Protein AF-A0A2T5ADJ6-F1 (afdb_monomer)

Secondary structure (DSSP, 8-state):
-------TTSTTT----S---GGGIIIIIHHHHHHHHHTT---S-HHHHHHHHHHHHT-SS--S----SHHHHHHHHHHHHHHHHHHHHHHHHHHHT----

Sequence (101 aa):
MRCAVPDLLDSSSLRTTPHRIPDYAVTAGASRERARAANHAQTGDPAKAAAAIVDLSAHSNPPLRLQLGADCVQRVQDKLRTVRAELDTWRHVAEATAYTR

Structure (mmCIF, N/CA/C/O backbone):
data_AF-A0A2T5ADJ6-F1
#
_entry.id   AF-A0A2T5ADJ6-F1
#
loop_
_atom_site.group_PDB
_atom_site.id
_atom_site.type_symbol
_atom_site.label_atom_id
_atom_site.label_alt_id
_atom_site.label_comp_id
_atom_site.label_asym_id
_atom_site.label_entity_id
_atom_site.label_seq_id
_atom_site.pdbx_PDB_ins_code
_atom_site.Cartn_x
_atom_site.Cartn_y
_atom_site.Cartn_z
_atom_site.occupancy
_atom_site.B_iso_or_equiv
_atom_site.auth_seq_id
_atom_site.auth_comp_id
_atom_site.auth_asym_id
_atom_site.auth_atom_id
_atom_site.pdbx_PDB_model_num
ATOM 1 N N . MET A 1 1 ? 10.441 -14.886 -26.149 1.00 36.78 1 MET A N 1
ATOM 2 C CA . MET A 1 1 ? 9.543 -14.136 -25.248 1.00 36.78 1 MET A CA 1
ATOM 3 C C . MET A 1 1 ? 10.374 -13.723 -24.037 1.00 36.78 1 MET A C 1
ATOM 5 O O . MET A 1 1 ? 10.691 -14.572 -23.218 1.00 36.78 1 MET A O 1
ATOM 9 N N . ARG A 1 2 ? 10.916 -12.496 -24.022 1.00 39.31 2 ARG A N 1
ATOM 10 C CA . ARG A 1 2 ? 11.837 -12.044 -22.963 1.00 39.31 2 ARG A CA 1
ATOM 11 C C . ARG A 1 2 ? 11.008 -11.507 -21.798 1.00 39.31 2 ARG A C 1
ATOM 13 O O . ARG A 1 2 ? 10.586 -10.363 -21.829 1.00 39.31 2 ARG A O 1
ATOM 20 N N . CYS A 1 3 ? 10.775 -12.340 -20.791 1.00 45.12 3 CYS A N 1
ATOM 21 C CA . CYS A 1 3 ? 10.378 -11.876 -19.465 1.00 45.12 3 CYS A CA 1
ATOM 22 C C . CYS A 1 3 ? 11.634 -11.336 -18.772 1.00 45.12 3 CYS A C 1
ATOM 24 O O . CYS A 1 3 ? 12.273 -12.059 -18.016 1.00 45.12 3 CYS A O 1
ATOM 26 N N . ALA A 1 4 ? 12.081 -10.130 -19.112 1.00 51.69 4 ALA A N 1
ATOM 27 C CA . ALA A 1 4 ? 13.226 -9.532 -18.436 1.00 51.69 4 ALA A CA 1
ATOM 28 C C . ALA A 1 4 ? 13.180 -8.016 -18.601 1.00 51.69 4 ALA A C 1
ATOM 30 O O . ALA A 1 4 ? 13.420 -7.523 -19.699 1.00 51.69 4 ALA A O 1
ATOM 31 N N . VAL A 1 5 ? 12.946 -7.339 -17.473 1.00 57.47 5 VAL A N 1
ATOM 32 C CA . VAL A 1 5 ? 12.892 -5.886 -17.254 1.00 57.47 5 VAL A CA 1
ATOM 33 C C . VAL A 1 5 ? 11.498 -5.258 -17.449 1.00 57.47 5 VAL A C 1
ATOM 35 O O . VAL A 1 5 ? 10.948 -5.338 -18.540 1.00 57.47 5 VAL A O 1
ATOM 38 N N . PRO A 1 6 ? 10.929 -4.606 -16.416 1.00 70.38 6 PRO A N 1
ATOM 39 C CA . PRO A 1 6 ? 9.706 -3.822 -16.553 1.00 70.38 6 PRO A CA 1
ATOM 40 C C . PRO A 1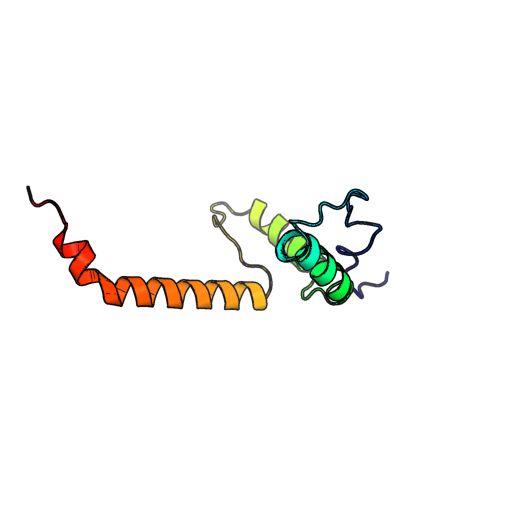 6 ? 9.973 -2.488 -17.274 1.00 70.38 6 PRO A C 1
ATOM 42 O O . PRO A 1 6 ? 10.868 -1.722 -16.912 1.00 70.38 6 PRO A O 1
ATOM 45 N N . ASP A 1 7 ? 9.188 -2.244 -18.319 1.00 83.00 7 ASP A N 1
ATOM 46 C CA . ASP A 1 7 ? 9.182 -1.076 -19.214 1.00 83.00 7 ASP A CA 1
ATOM 47 C C . ASP A 1 7 ? 8.053 -0.080 -18.888 1.00 83.00 7 ASP A C 1
ATOM 49 O O . ASP A 1 7 ? 7.807 0.876 -19.617 1.00 83.00 7 ASP A O 1
ATOM 53 N N . LEU A 1 8 ? 7.371 -0.249 -17.753 1.00 83.06 8 LEU A N 1
ATOM 54 C CA . LEU A 1 8 ? 6.217 0.574 -17.382 1.00 83.06 8 LEU A CA 1
ATOM 55 C C . LEU A 1 8 ? 6.565 2.073 -17.279 1.00 83.06 8 LEU A C 1
ATOM 57 O O . LEU A 1 8 ? 5.704 2.913 -17.550 1.00 83.06 8 LEU A O 1
ATOM 61 N N . LEU A 1 9 ? 7.800 2.410 -16.888 1.00 88.31 9 LEU A N 1
ATOM 62 C CA . LEU A 1 9 ? 8.292 3.795 -16.811 1.00 88.31 9 LEU A CA 1
ATOM 63 C C . LEU A 1 9 ? 9.020 4.261 -18.080 1.00 88.31 9 LEU A C 1
ATOM 65 O O . LEU A 1 9 ? 9.514 5.392 -18.110 1.00 88.31 9 LEU A O 1
ATOM 69 N N . ASP A 1 10 ? 9.068 3.429 -19.119 1.00 88.50 10 ASP A N 1
ATOM 70 C CA . ASP A 1 10 ? 9.590 3.817 -20.421 1.00 88.50 10 ASP A CA 1
ATOM 71 C C . ASP A 1 10 ? 8.672 4.846 -21.090 1.00 88.50 10 ASP A C 1
ATOM 73 O O . ASP A 1 10 ? 7.469 4.914 -20.838 1.00 88.50 10 ASP A O 1
ATOM 77 N N . SER A 1 11 ? 9.242 5.643 -21.990 1.00 85.44 11 SER A N 1
ATOM 78 C CA . SER A 1 11 ? 8.508 6.643 -22.769 1.00 85.44 11 SER A CA 1
ATOM 79 C C . SER A 1 11 ? 7.372 6.076 -23.634 1.00 85.44 11 SER A C 1
ATOM 81 O O . SER A 1 11 ? 6.436 6.810 -23.955 1.00 85.44 11 SER A O 1
ATOM 83 N N . SER A 1 12 ? 7.421 4.785 -23.980 1.00 88.00 12 SER A N 1
ATOM 84 C CA . SER A 1 12 ? 6.342 4.074 -24.677 1.00 88.00 12 SER A CA 1
ATOM 85 C C . SER A 1 12 ? 5.088 3.862 -23.816 1.00 88.00 12 SER A C 1
ATOM 87 O O . SER A 1 12 ? 3.995 3.742 -24.366 1.00 88.00 12 SER A O 1
ATOM 89 N N . SER A 1 13 ? 5.219 3.886 -22.483 1.00 88.69 13 SER A N 1
ATOM 90 C CA . SER A 1 13 ? 4.128 3.691 -21.516 1.00 88.69 13 SER A CA 1
ATOM 91 C C . SER A 1 13 ? 3.845 4.964 -20.701 1.00 88.69 13 SER A C 1
ATOM 93 O O . SER A 1 13 ? 2.717 5.467 -20.659 1.00 88.69 13 SER A O 1
ATOM 95 N N . LEU A 1 14 ? 4.875 5.552 -20.085 1.00 89.31 14 LEU A N 1
ATOM 96 C CA . LEU A 1 14 ? 4.763 6.745 -19.252 1.00 89.31 14 LEU A CA 1
ATOM 97 C C . LEU A 1 14 ? 4.685 8.019 -20.102 1.00 89.31 14 LEU A C 1
ATOM 99 O O . LEU A 1 14 ? 5.679 8.517 -20.635 1.00 89.31 14 LEU A O 1
ATOM 103 N N . ARG A 1 15 ? 3.503 8.637 -20.144 1.00 89.25 15 ARG A N 1
ATOM 104 C CA . ARG A 1 15 ? 3.317 9.933 -20.809 1.00 89.25 15 ARG A CA 1
ATOM 105 C C . ARG A 1 15 ? 3.658 11.089 -19.876 1.00 89.25 15 ARG A C 1
ATOM 107 O O . ARG A 1 15 ? 3.132 11.199 -18.771 1.00 89.25 15 ARG A O 1
ATOM 114 N N . THR A 1 16 ? 4.485 12.014 -20.358 1.00 88.12 16 THR A N 1
ATOM 115 C CA . THR A 1 16 ? 4.760 13.280 -19.668 1.00 88.12 16 THR A CA 1
ATOM 116 C C . THR A 1 16 ? 4.329 14.460 -20.533 1.00 88.12 16 THR A C 1
ATOM 118 O O . THR A 1 16 ? 4.459 14.430 -21.754 1.00 88.12 16 THR A O 1
ATOM 121 N N . THR A 1 17 ? 3.796 15.513 -19.908 1.00 87.81 17 THR A N 1
ATOM 122 C CA . THR A 1 17 ? 3.540 16.782 -20.611 1.00 87.81 17 THR A CA 1
ATOM 123 C C . THR A 1 17 ? 4.873 17.417 -21.024 1.00 87.81 17 THR A C 1
ATOM 125 O O . THR A 1 17 ? 5.841 17.258 -20.282 1.00 87.81 17 THR A O 1
ATOM 128 N N . PRO A 1 18 ? 4.986 18.126 -22.155 1.00 86.25 18 PRO A N 1
ATOM 129 C CA . PRO A 1 18 ? 6.170 18.928 -22.463 1.00 86.25 18 PRO A CA 1
ATOM 130 C C . PRO A 1 18 ? 6.216 20.233 -21.652 1.00 86.25 18 PRO A C 1
ATOM 132 O O . PRO A 1 18 ? 7.298 20.735 -21.359 1.00 86.25 18 PRO A O 1
ATOM 135 N N . HIS A 1 19 ? 5.063 20.754 -21.219 1.00 92.00 19 HIS A N 1
ATOM 136 C CA . HIS A 1 19 ? 4.987 22.000 -20.458 1.00 92.00 19 HIS A CA 1
ATOM 137 C C . HIS A 1 19 ? 5.535 21.816 -19.031 1.00 92.00 19 HIS A C 1
ATOM 139 O O . HIS A 1 19 ? 5.236 20.830 -18.343 1.00 92.00 19 HIS A O 1
ATOM 145 N N . ARG A 1 20 ? 6.371 22.751 -18.572 1.00 91.75 20 ARG A N 1
ATOM 146 C CA . ARG A 1 20 ? 7.041 22.708 -17.263 1.00 91.75 20 ARG A CA 1
ATOM 147 C C . ARG A 1 20 ? 6.778 24.015 -16.526 1.00 91.75 20 ARG A C 1
ATOM 149 O O . ARG A 1 20 ? 7.018 25.081 -17.073 1.00 91.75 20 ARG A O 1
ATOM 156 N N . ILE A 1 21 ? 6.310 23.908 -15.284 1.00 94.62 21 ILE A N 1
ATOM 157 C CA . ILE A 1 21 ? 6.122 25.048 -14.382 1.00 94.62 21 ILE A CA 1
ATOM 158 C C . ILE A 1 21 ? 7.285 25.019 -13.379 1.00 94.62 21 ILE A C 1
ATOM 160 O O . ILE A 1 21 ? 7.390 24.022 -12.654 1.00 94.62 21 ILE A O 1
ATOM 164 N N . PRO A 1 22 ? 8.159 26.044 -13.347 1.00 94.31 22 PRO A N 1
ATOM 165 C CA . PRO A 1 22 ? 9.344 26.068 -12.485 1.00 94.31 22 PRO A CA 1
ATOM 166 C C . PRO A 1 22 ? 9.039 25.830 -11.001 1.00 94.31 22 PRO A C 1
ATOM 168 O O . PRO A 1 22 ? 9.729 25.043 -10.358 1.00 94.31 22 PRO A O 1
ATOM 171 N N . ASP A 1 23 ? 7.944 26.395 -10.491 1.00 96.38 23 ASP A N 1
ATOM 172 C CA . ASP A 1 23 ? 7.531 26.294 -9.081 1.00 96.38 23 ASP A CA 1
ATOM 173 C C . ASP A 1 23 ? 7.286 24.848 -8.613 1.00 96.38 23 ASP A C 1
ATOM 175 O O . ASP A 1 23 ? 7.376 24.534 -7.428 1.00 96.38 23 ASP A O 1
ATOM 179 N N . TYR A 1 24 ? 7.028 23.926 -9.546 1.00 93.12 24 TYR A N 1
ATOM 180 C CA . TYR A 1 24 ? 6.813 22.5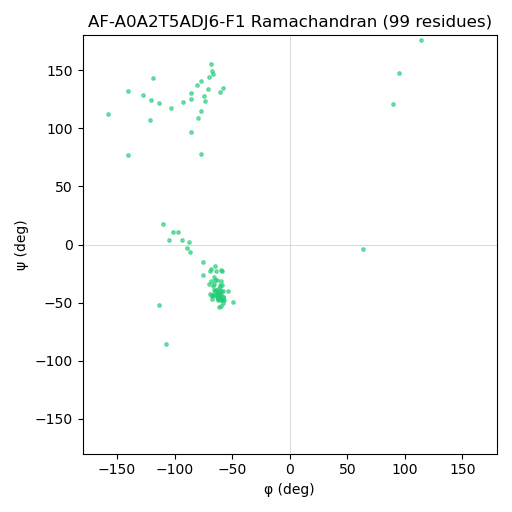06 -9.258 1.00 93.12 24 TYR A CA 1
ATOM 181 C C . TYR A 1 24 ? 8.070 21.646 -9.463 1.00 93.12 24 TYR A C 1
ATOM 183 O O . TYR A 1 24 ? 7.977 20.414 -9.472 1.00 93.12 24 TYR A O 1
ATOM 191 N N . ALA A 1 25 ? 9.250 22.249 -9.645 1.00 93.38 25 ALA A N 1
ATOM 192 C CA . ALA A 1 25 ? 10.494 21.516 -9.882 1.00 93.38 25 ALA A CA 1
ATOM 193 C C . ALA A 1 25 ? 10.820 20.539 -8.739 1.00 93.38 25 ALA A C 1
ATOM 195 O O . ALA A 1 25 ? 11.109 19.370 -8.992 1.00 93.38 25 ALA A O 1
ATOM 196 N N . VAL A 1 26 ? 10.682 20.973 -7.483 1.00 94.88 26 VAL A N 1
ATOM 197 C CA . VAL A 1 26 ? 11.002 20.149 -6.300 1.00 94.88 26 VAL A CA 1
ATOM 198 C C . VAL A 1 26 ? 9.952 19.077 -5.988 1.00 94.88 26 VAL A C 1
ATOM 200 O O . VAL A 1 26 ? 10.230 18.141 -5.244 1.00 94.88 26 VAL A O 1
ATOM 203 N N . THR A 1 27 ? 8.755 19.173 -6.573 1.00 92.19 27 THR A N 1
ATOM 204 C CA . THR A 1 27 ? 7.660 18.213 -6.370 1.00 92.19 27 THR A CA 1
ATOM 205 C C . THR A 1 27 ? 7.469 17.342 -7.611 1.00 92.19 27 THR A C 1
ATOM 207 O O . THR A 1 27 ? 8.037 16.254 -7.716 1.00 92.19 27 THR A O 1
ATOM 210 N N . ALA A 1 28 ? 6.697 17.822 -8.586 1.00 90.38 28 ALA A N 1
ATOM 211 C CA . ALA A 1 28 ? 6.393 17.100 -9.813 1.00 90.38 28 ALA A CA 1
ATOM 212 C C . ALA A 1 28 ? 7.640 16.897 -10.685 1.00 90.38 28 ALA A C 1
ATOM 214 O O . ALA A 1 28 ? 7.754 15.866 -11.344 1.00 90.38 28 ALA A O 1
ATOM 215 N N . GLY A 1 29 ? 8.581 17.848 -10.694 1.00 91.00 29 GLY A N 1
ATOM 216 C CA . GLY A 1 29 ? 9.881 17.681 -11.353 1.00 91.00 29 GLY A CA 1
ATOM 217 C C . GLY A 1 29 ? 10.674 16.523 -10.748 1.00 91.00 29 GLY A C 1
ATOM 218 O O . GLY A 1 29 ? 10.995 15.574 -11.458 1.00 91.00 29 GLY A O 1
ATOM 219 N N . ALA A 1 30 ? 10.866 16.528 -9.429 1.00 93.00 30 ALA A N 1
ATOM 220 C CA . ALA A 1 30 ? 11.547 15.455 -8.707 1.00 93.00 30 ALA A CA 1
ATOM 221 C C . ALA A 1 30 ? 1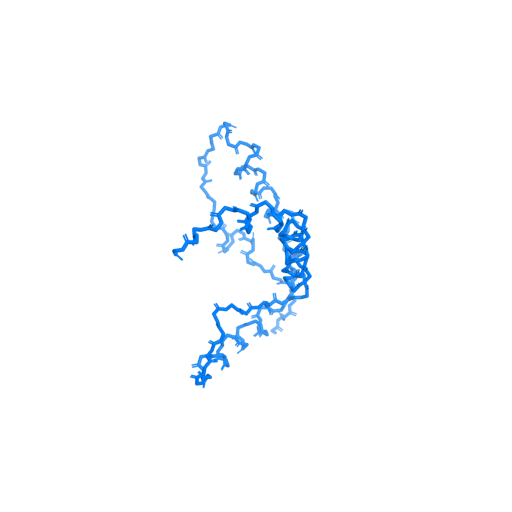0.874 14.082 -8.883 1.00 93.00 30 ALA A C 1
ATOM 223 O O . ALA A 1 30 ? 11.552 13.057 -8.934 1.00 93.00 30 ALA A O 1
ATOM 224 N N . SER A 1 31 ? 9.542 14.023 -8.979 1.00 89.56 31 SER A N 1
ATOM 225 C CA . SER A 1 31 ? 8.826 12.776 -9.293 1.00 89.56 31 SER A CA 1
ATOM 226 C C . SER A 1 31 ? 9.151 12.247 -10.693 1.00 89.56 31 SER A C 1
ATOM 228 O O . SER A 1 31 ? 9.317 11.041 -10.855 1.00 89.56 31 SER A O 1
ATOM 230 N N . ARG A 1 32 ? 9.285 13.125 -11.699 1.00 91.12 32 ARG A N 1
ATOM 231 C CA . ARG A 1 32 ? 9.672 12.720 -13.063 1.00 91.12 32 ARG A CA 1
ATOM 232 C C . ARG A 1 32 ? 11.100 12.190 -13.106 1.00 91.12 32 ARG A C 1
ATOM 234 O O . ARG A 1 32 ? 11.326 11.159 -13.729 1.00 91.12 32 ARG A O 1
ATOM 241 N N . GLU A 1 33 ? 12.038 12.846 -12.425 1.00 90.69 33 GLU A N 1
ATOM 242 C CA . GLU A 1 33 ? 13.424 12.358 -12.379 1.00 90.69 33 GLU A CA 1
ATOM 243 C C . GLU A 1 33 ? 13.527 11.010 -11.662 1.00 90.69 33 GLU A C 1
ATOM 245 O O . GLU A 1 33 ? 14.194 10.103 -12.153 1.00 90.69 33 GLU A O 1
ATOM 250 N N . ARG A 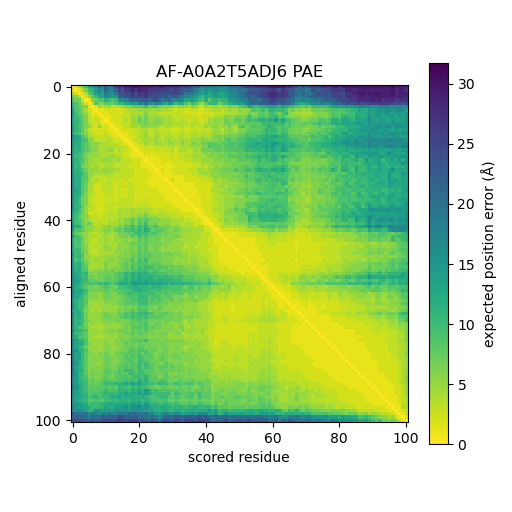1 34 ? 12.781 10.820 -10.565 1.00 89.62 34 ARG A N 1
ATOM 251 C CA . ARG A 1 34 ? 12.681 9.511 -9.903 1.00 89.62 34 ARG A CA 1
ATOM 252 C C . ARG A 1 34 ? 12.115 8.433 -10.825 1.00 89.62 34 ARG A C 1
ATOM 254 O O . ARG A 1 34 ? 12.645 7.330 -10.839 1.00 89.62 34 ARG A O 1
ATOM 261 N N . ALA A 1 35 ? 11.076 8.741 -11.602 1.00 87.62 35 ALA A N 1
ATOM 262 C CA . ALA A 1 35 ? 10.509 7.794 -12.561 1.00 87.62 35 ALA A CA 1
ATOM 263 C C . ALA A 1 35 ? 11.522 7.402 -13.649 1.00 87.62 35 ALA A C 1
ATOM 265 O O . ALA A 1 35 ? 11.648 6.223 -13.961 1.00 87.62 35 ALA A O 1
ATOM 266 N N . ARG A 1 36 ? 12.295 8.362 -14.175 1.00 87.25 36 ARG A N 1
ATOM 267 C CA . ARG A 1 36 ? 13.369 8.071 -15.138 1.00 87.25 36 ARG A CA 1
ATOM 268 C C . ARG A 1 36 ? 14.468 7.205 -14.535 1.00 87.25 36 ARG A C 1
ATOM 270 O O . ARG A 1 36 ? 14.880 6.241 -15.164 1.00 87.25 36 ARG A O 1
ATOM 277 N N . ALA A 1 37 ? 14.914 7.527 -13.321 1.00 87.88 37 ALA A N 1
ATOM 278 C CA . ALA A 1 37 ? 15.946 6.761 -12.625 1.00 87.88 37 ALA A CA 1
ATOM 279 C C . ALA A 1 37 ? 15.490 5.335 -12.271 1.00 87.88 37 ALA A C 1
ATOM 281 O O . ALA A 1 37 ? 16.305 4.421 -12.227 1.00 87.88 37 ALA A O 1
ATOM 282 N N . ALA A 1 38 ? 14.191 5.147 -12.022 1.00 85.44 38 ALA A N 1
ATOM 283 C CA . ALA A 1 38 ? 13.595 3.849 -11.724 1.00 85.44 38 ALA A CA 1
ATOM 284 C C . ALA A 1 38 ? 13.179 3.059 -12.977 1.00 85.44 38 ALA A C 1
ATOM 286 O O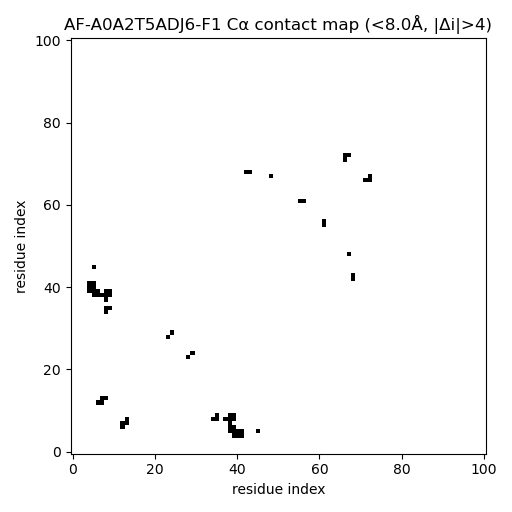 . ALA A 1 38 ? 12.757 1.907 -12.842 1.00 85.44 38 ALA A O 1
ATOM 287 N N . ASN A 1 39 ? 13.268 3.644 -14.179 1.00 84.94 39 ASN A N 1
ATOM 288 C CA . ASN A 1 39 ? 12.979 2.919 -15.412 1.00 84.94 39 ASN A CA 1
ATOM 289 C C . ASN A 1 39 ? 13.906 1.706 -15.512 1.00 84.94 39 ASN A C 1
ATOM 291 O O . ASN A 1 39 ? 15.094 1.810 -15.214 1.00 84.94 39 ASN A O 1
ATOM 295 N N . HIS A 1 40 ? 13.351 0.548 -15.867 1.00 83.94 40 HIS A N 1
ATOM 296 C CA . HIS A 1 40 ? 14.052 -0.740 -15.896 1.00 83.94 40 HIS A CA 1
ATOM 297 C C . HIS A 1 40 ? 14.561 -1.280 -14.545 1.00 83.94 40 HIS A C 1
ATOM 299 O O . HIS A 1 40 ? 15.033 -2.413 -14.479 1.00 83.94 40 HIS A O 1
ATOM 305 N N . ALA A 1 41 ? 14.415 -0.528 -13.455 1.00 83.50 41 ALA A N 1
ATOM 306 C CA . ALA A 1 41 ? 14.794 -0.926 -12.098 1.00 83.50 41 ALA A CA 1
ATOM 307 C C . ALA A 1 41 ? 13.570 -1.161 -11.198 1.00 83.50 41 ALA A C 1
ATOM 309 O O . ALA A 1 41 ? 13.667 -1.150 -9.971 1.00 83.50 41 ALA A O 1
ATOM 310 N N . GLN A 1 42 ? 12.392 -1.331 -11.797 1.00 82.00 42 GLN A N 1
ATOM 311 C CA . GLN A 1 42 ? 11.159 -1.507 -11.044 1.00 82.00 42 GLN A CA 1
ATOM 312 C C . GLN A 1 42 ? 11.149 -2.912 -10.439 1.00 82.00 42 GLN A C 1
ATOM 314 O O . GLN A 1 42 ? 11.294 -3.912 -11.140 1.00 82.00 42 GLN A O 1
ATOM 319 N N . THR A 1 43 ? 11.001 -2.986 -9.123 1.00 79.62 43 THR A N 1
ATOM 320 C CA . THR A 1 43 ? 10.995 -4.257 -8.399 1.00 79.62 43 THR A CA 1
ATOM 321 C C . THR A 1 43 ? 9.654 -4.967 -8.571 1.00 79.62 43 THR A C 1
ATOM 323 O O . THR A 1 43 ? 8.600 -4.337 -8.516 1.00 79.62 43 THR A O 1
ATOM 326 N N . GLY A 1 44 ? 9.688 -6.291 -8.720 1.00 82.06 44 GLY A N 1
ATOM 327 C CA . GLY A 1 44 ? 8.496 -7.138 -8.778 1.00 82.06 44 GLY A CA 1
ATOM 328 C C . GLY A 1 44 ? 8.289 -7.812 -10.132 1.00 82.06 44 GLY A C 1
ATOM 329 O O . GLY A 1 44 ? 9.047 -7.615 -11.077 1.00 82.06 44 GLY A O 1
ATOM 330 N N . ASP A 1 45 ? 7.258 -8.651 -10.198 1.00 87.81 45 ASP A N 1
ATOM 331 C CA . ASP A 1 45 ? 6.890 -9.416 -11.387 1.00 87.81 45 ASP A CA 1
ATOM 332 C C . ASP A 1 45 ? 5.448 -9.047 -11.784 1.00 87.81 45 ASP A C 1
ATOM 334 O O . ASP A 1 45 ? 4.504 -9.430 -11.079 1.00 87.81 45 ASP A O 1
ATOM 338 N N . PRO A 1 46 ? 5.252 -8.283 -12.876 1.00 86.56 46 PRO A N 1
ATOM 339 C CA . PRO A 1 46 ? 3.929 -7.821 -13.281 1.00 86.56 46 PRO A CA 1
ATOM 340 C C . PRO A 1 46 ? 3.011 -8.970 -13.714 1.00 86.56 46 PRO A C 1
ATOM 342 O O . PRO A 1 46 ? 1.799 -8.869 -13.531 1.00 86.56 46 PRO A O 1
ATOM 345 N N . ALA A 1 47 ? 3.557 -10.078 -14.229 1.00 90.31 47 ALA A N 1
ATOM 346 C CA . ALA A 1 47 ? 2.755 -11.235 -14.614 1.00 90.31 47 ALA A CA 1
ATOM 347 C C . ALA A 1 47 ? 2.175 -11.931 -13.375 1.00 90.31 47 ALA A C 1
ATOM 349 O O . ALA A 1 47 ? 0.986 -12.247 -13.341 1.00 90.31 47 ALA A O 1
ATOM 350 N N . LYS A 1 48 ? 2.980 -12.091 -12.315 1.00 91.62 48 LYS A N 1
ATOM 351 C CA . LYS A 1 48 ? 2.494 -12.619 -11.027 1.00 91.62 48 LYS A CA 1
ATOM 352 C C . LYS A 1 48 ? 1.490 -11.683 -10.358 1.00 91.62 48 LYS A C 1
ATOM 354 O O . LYS A 1 48 ? 0.510 -12.153 -9.789 1.00 91.62 48 LYS A O 1
ATOM 359 N N . ALA A 1 49 ? 1.716 -10.372 -10.439 1.00 91.44 49 ALA A N 1
ATOM 360 C CA . ALA A 1 49 ? 0.781 -9.380 -9.914 1.00 91.44 49 ALA A CA 1
ATOM 361 C C . ALA A 1 49 ? -0.583 -9.453 -10.622 1.00 91.44 49 ALA A C 1
ATOM 363 O O . ALA A 1 49 ? -1.616 -9.483 -9.955 1.00 91.44 49 ALA A O 1
ATOM 364 N N . ALA A 1 50 ? -0.592 -9.535 -11.956 1.00 92.25 50 ALA A N 1
ATOM 365 C CA . ALA A 1 50 ? -1.819 -9.674 -12.737 1.00 92.25 50 ALA A CA 1
ATOM 366 C C . ALA A 1 50 ? -2.573 -10.971 -12.401 1.00 92.25 50 ALA A C 1
ATOM 368 O O . ALA A 1 50 ? -3.782 -10.924 -12.182 1.00 92.25 50 ALA A O 1
ATOM 369 N N . ALA A 1 51 ? -1.863 -12.100 -12.292 1.00 94.31 51 ALA A N 1
ATOM 370 C CA . ALA A 1 51 ? -2.460 -13.377 -11.900 1.00 94.31 51 ALA A CA 1
ATOM 371 C C . ALA A 1 51 ? -3.152 -13.288 -10.529 1.00 94.31 51 ALA A C 1
ATOM 373 O O . ALA A 1 51 ? -4.324 -13.631 -10.413 1.00 94.31 51 ALA A O 1
ATOM 374 N N . ALA A 1 52 ? -2.482 -12.713 -9.524 1.00 94.06 52 ALA A N 1
ATOM 375 C CA . ALA A 1 52 ? -3.058 -12.539 -8.190 1.00 94.06 52 ALA A CA 1
ATOM 376 C C . ALA A 1 52 ? -4.331 -11.669 -8.189 1.00 94.06 52 ALA A C 1
ATOM 378 O O . ALA A 1 52 ? -5.261 -11.937 -7.430 1.00 94.06 52 ALA A O 1
ATOM 379 N N . ILE A 1 53 ? -4.393 -10.633 -9.034 1.00 93.69 53 ILE A N 1
ATOM 380 C CA . ILE A 1 53 ? -5.582 -9.775 -9.170 1.00 93.69 53 ILE A CA 1
ATOM 381 C C . ILE A 1 53 ? -6.749 -10.549 -9.796 1.00 93.69 53 ILE A C 1
ATOM 383 O O . ILE A 1 53 ? -7.880 -10.432 -9.323 1.00 93.69 53 ILE A O 1
ATOM 387 N N . VAL A 1 54 ? -6.486 -11.341 -10.841 1.00 95.00 54 VAL A N 1
ATOM 388 C CA . VAL A 1 54 ? -7.510 -12.180 -11.483 1.00 95.00 54 VAL A CA 1
ATOM 389 C C . VAL A 1 54 ? -8.041 -13.213 -10.495 1.00 95.00 54 VAL A C 1
ATOM 391 O O . VAL A 1 54 ? -9.255 -13.313 -10.326 1.00 95.00 54 VAL A O 1
ATOM 394 N N . ASP A 1 55 ? -7.158 -13.901 -9.774 1.00 94.75 55 ASP A N 1
ATOM 395 C CA . ASP A 1 55 ? -7.550 -14.883 -8.762 1.00 94.75 55 ASP A CA 1
ATOM 396 C C . ASP A 1 55 ? -8.431 -14.247 -7.676 1.00 94.75 55 ASP A C 1
ATOM 398 O O . ASP A 1 55 ? -9.442 -14.822 -7.266 1.00 94.75 55 ASP A O 1
ATOM 402 N N . LEU A 1 56 ? -8.110 -13.021 -7.247 1.00 94.44 56 LEU A N 1
ATOM 403 C CA . LEU A 1 56 ? -8.887 -12.287 -6.246 1.00 94.44 56 LEU A CA 1
ATOM 404 C C . LEU A 1 56 ? -10.331 -12.024 -6.688 1.00 94.44 56 LEU A C 1
ATOM 406 O O . LEU A 1 56 ? -11.236 -12.050 -5.857 1.00 94.44 56 LEU A O 1
ATOM 410 N N . SER A 1 57 ? -10.560 -11.797 -7.984 1.00 92.50 57 SER A N 1
ATOM 411 C CA . SER A 1 57 ? -11.899 -11.518 -8.520 1.00 92.50 57 SER A CA 1
ATOM 412 C C . SER A 1 57 ? -12.874 -12.691 -8.367 1.00 92.50 57 SER A C 1
ATOM 414 O O . SER A 1 57 ? -14.084 -12.480 -8.322 1.00 92.50 57 SER A O 1
ATOM 416 N N . ALA A 1 58 ? -12.354 -13.915 -8.238 1.00 93.62 58 ALA A N 1
ATOM 417 C CA . ALA A 1 58 ? -13.144 -15.126 -8.042 1.00 93.62 58 ALA A CA 1
ATOM 418 C C . ALA A 1 58 ? -13.413 -15.454 -6.559 1.00 93.62 58 ALA A C 1
ATOM 420 O O . ALA A 1 58 ? -14.109 -16.425 -6.262 1.00 93.62 58 ALA A O 1
ATOM 421 N N . HIS A 1 59 ? -12.873 -14.678 -5.612 1.00 93.50 59 HIS A N 1
ATOM 422 C CA . HIS A 1 59 ? -13.070 -14.931 -4.186 1.00 93.50 59 HIS A CA 1
ATOM 423 C C . HIS A 1 59 ? -14.424 -14.399 -3.705 1.00 93.50 59 HIS A C 1
ATOM 425 O O . HIS A 1 59 ? -14.811 -13.273 -4.001 1.00 93.50 59 HIS A 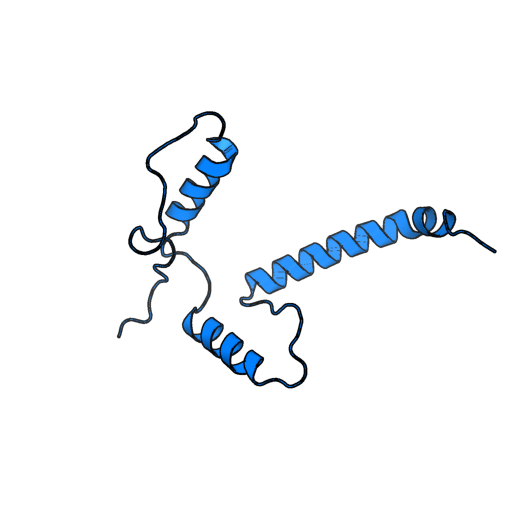O 1
ATOM 431 N N . SER A 1 60 ? -15.125 -15.186 -2.886 1.00 93.06 60 SER A N 1
ATOM 432 C CA . SER A 1 60 ? -16.431 -14.819 -2.319 1.00 93.06 60 SER A CA 1
ATOM 433 C C . SER A 1 60 ? -16.372 -13.679 -1.295 1.00 93.06 60 SER A C 1
ATOM 435 O O . SER A 1 60 ? -17.380 -13.025 -1.048 1.00 93.06 60 SER A O 1
ATOM 437 N N . ASN A 1 61 ? -15.203 -13.432 -0.702 1.00 93.81 61 ASN A N 1
ATOM 438 C CA . ASN A 1 61 ? -14.972 -12.338 0.238 1.00 93.81 61 ASN A CA 1
ATOM 439 C C . ASN A 1 61 ? -13.587 -11.711 -0.009 1.00 93.81 61 ASN A C 1
ATOM 441 O O . ASN A 1 61 ? -12.630 -12.028 0.706 1.00 93.81 61 ASN A O 1
ATOM 445 N N . PRO A 1 62 ? -13.436 -10.887 -1.060 1.00 93.75 62 PRO A N 1
ATOM 446 C CA . PRO A 1 62 ? -12.152 -10.292 -1.395 1.00 93.75 62 PRO A CA 1
ATOM 447 C C . PRO A 1 62 ? -11.750 -9.233 -0.350 1.00 93.75 62 PRO A C 1
ATOM 449 O O . PRO A 1 62 ? -12.600 -8.497 0.160 1.00 93.75 62 PRO A O 1
ATOM 452 N N . PRO A 1 63 ? -10.452 -9.107 -0.027 1.00 94.31 63 PRO A N 1
ATOM 453 C CA . PRO A 1 63 ? -9.969 -8.074 0.872 1.00 94.31 63 PRO A CA 1
ATOM 454 C C . PRO A 1 63 ? -10.116 -6.689 0.235 1.00 94.31 63 PRO A C 1
ATOM 456 O O . PRO A 1 63 ? -9.928 -6.511 -0.967 1.00 94.31 63 PRO A O 1
ATOM 459 N N . LEU A 1 64 ? -10.337 -5.668 1.067 1.00 94.19 64 LEU A N 1
ATOM 460 C CA . LEU A 1 64 ? -10.363 -4.274 0.611 1.00 94.19 64 LEU A CA 1
ATOM 461 C C . LEU A 1 64 ? -9.005 -3.808 0.051 1.00 94.19 64 LEU A C 1
ATOM 463 O O . LEU A 1 64 ? -8.948 -2.913 -0.790 1.00 94.19 64 LEU A O 1
ATOM 467 N N . ARG A 1 65 ? -7.896 -4.361 0.559 1.00 94.00 65 ARG A N 1
ATOM 468 C CA . ARG A 1 65 ? -6.528 -4.021 0.143 1.00 94.00 65 ARG A CA 1
ATOM 469 C C . ARG A 1 65 ? -5.673 -5.283 0.092 1.00 94.00 65 ARG A C 1
ATOM 471 O O . ARG A 1 65 ? -5.641 -6.022 1.069 1.00 94.00 65 ARG A O 1
ATOM 478 N N . LEU A 1 66 ? -4.939 -5.468 -1.003 1.00 94.62 66 LEU A N 1
ATOM 479 C CA . LEU A 1 66 ? -3.946 -6.528 -1.180 1.00 94.62 66 LEU A CA 1
ATOM 480 C C . LEU A 1 66 ? -2.579 -5.892 -1.461 1.00 94.62 66 LEU A C 1
ATOM 482 O O . LEU A 1 66 ? -2.448 -5.084 -2.379 1.00 94.62 66 LEU A O 1
ATOM 486 N N . GLN A 1 67 ? -1.567 -6.233 -0.662 1.00 94.88 67 GLN A N 1
ATOM 487 C CA . GLN A 1 67 ? -0.191 -5.785 -0.882 1.00 94.88 67 GLN A CA 1
ATOM 488 C C . GLN A 1 67 ? 0.504 -6.731 -1.864 1.00 94.88 67 GLN A C 1
ATOM 490 O O . GLN A 1 67 ? 0.553 -7.937 -1.635 1.00 94.88 67 GLN A O 1
ATOM 495 N N . LEU A 1 68 ? 1.059 -6.178 -2.942 1.00 93.62 68 LEU A N 1
ATOM 496 C CA . LEU A 1 68 ? 1.798 -6.924 -3.959 1.00 93.62 68 LEU A CA 1
ATOM 497 C C . LEU A 1 68 ? 3.265 -6.491 -3.923 1.00 93.62 68 LEU A C 1
ATOM 499 O O . LEU A 1 68 ? 3.564 -5.312 -4.092 1.00 93.62 68 LEU A O 1
ATOM 503 N N . GLY A 1 69 ? 4.167 -7.447 -3.700 1.00 91.00 69 GLY A N 1
ATOM 504 C CA . GLY A 1 69 ? 5.602 -7.189 -3.555 1.00 91.00 69 GLY A CA 1
ATOM 505 C C . GLY A 1 69 ? 6.056 -7.041 -2.099 1.00 91.00 69 GLY A C 1
ATOM 506 O O . GLY A 1 69 ? 5.317 -6.583 -1.226 1.00 91.00 69 GLY A O 1
ATOM 507 N N . ALA A 1 70 ? 7.292 -7.468 -1.828 1.00 89.88 70 ALA A N 1
ATOM 508 C CA . ALA A 1 70 ? 7.862 -7.478 -0.480 1.00 89.88 70 ALA A CA 1
ATOM 509 C C . ALA A 1 70 ? 8.071 -6.062 0.079 1.00 89.88 70 ALA A C 1
ATOM 511 O O . ALA A 1 70 ? 7.853 -5.823 1.264 1.00 89.88 70 ALA A O 1
ATOM 512 N N . ASP A 1 71 ? 8.437 -5.111 -0.776 1.00 89.69 71 ASP A N 1
ATOM 513 C CA . ASP A 1 71 ? 8.572 -3.698 -0.430 1.00 89.69 71 ASP A CA 1
ATOM 514 C C . ASP A 1 71 ? 7.231 -3.096 0.015 1.00 89.69 71 ASP A C 1
ATOM 516 O O . ASP A 1 71 ? 7.171 -2.389 1.021 1.00 89.69 71 ASP A O 1
ATOM 520 N N . CYS A 1 72 ? 6.137 -3.426 -0.680 1.00 91.69 72 CYS A N 1
ATOM 521 C CA . CYS A 1 72 ? 4.795 -2.991 -0.310 1.00 91.69 72 CYS A CA 1
ATOM 522 C C . CYS A 1 72 ? 4.405 -3.523 1.077 1.00 91.69 72 CYS A C 1
ATOM 524 O O . CYS A 1 72 ? 3.940 -2.756 1.924 1.00 91.69 72 CYS A O 1
ATOM 526 N N . VAL A 1 73 ? 4.660 -4.812 1.334 1.00 94.62 73 VAL A N 1
ATOM 527 C CA . VAL A 1 73 ? 4.418 -5.442 2.642 1.00 94.62 73 VAL A CA 1
ATOM 528 C C . VAL A 1 73 ? 5.202 -4.732 3.745 1.00 94.62 73 VAL A C 1
ATOM 530 O O . VAL A 1 73 ? 4.601 -4.329 4.741 1.00 94.62 73 VAL A O 1
ATOM 533 N N . GLN A 1 74 ? 6.509 -4.517 3.559 1.00 95.44 74 GLN A N 1
ATOM 534 C CA . G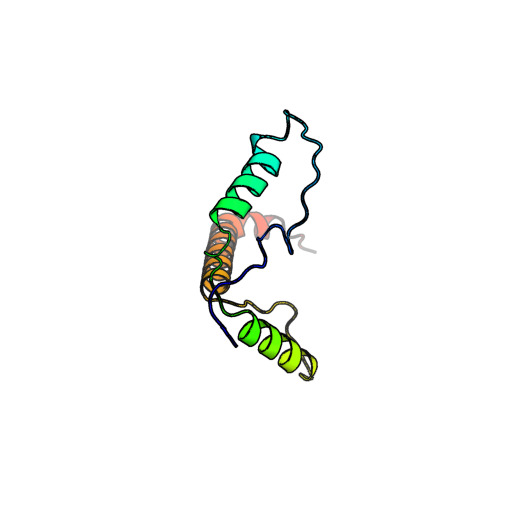LN A 1 74 ? 7.345 -3.831 4.551 1.00 95.44 74 GLN A CA 1
ATOM 535 C C . GLN A 1 74 ? 6.840 -2.412 4.834 1.00 95.44 74 GLN A C 1
ATOM 537 O O . GLN A 1 74 ? 6.618 -2.051 5.984 1.00 95.44 74 GLN A O 1
ATOM 542 N N . ARG A 1 75 ? 6.532 -1.625 3.798 1.00 95.31 75 ARG A N 1
ATOM 543 C CA . ARG A 1 75 ? 6.043 -0.245 3.969 1.00 95.31 75 ARG A CA 1
ATOM 544 C C . ARG A 1 75 ? 4.719 -0.168 4.723 1.00 95.31 75 ARG A C 1
ATOM 546 O O . ARG A 1 75 ? 4.518 0.749 5.520 1.00 95.31 75 ARG A O 1
ATOM 553 N N . VAL A 1 76 ? 3.806 -1.106 4.471 1.00 97.44 76 VAL A N 1
ATOM 554 C CA . VAL A 1 76 ? 2.541 -1.178 5.215 1.00 97.44 76 VAL A CA 1
ATOM 555 C C . VAL A 1 76 ? 2.801 -1.568 6.665 1.00 97.44 76 VAL A C 1
ATOM 557 O O . VAL A 1 76 ? 2.259 -0.922 7.560 1.00 97.44 76 VAL A O 1
ATOM 560 N N . GLN A 1 77 ? 3.661 -2.556 6.916 1.00 98.12 77 GLN A N 1
ATOM 561 C CA . GLN A 1 77 ? 4.049 -2.936 8.275 1.00 98.12 77 GLN A CA 1
ATOM 562 C C . GLN A 1 77 ? 4.669 -1.757 9.032 1.00 98.12 77 GLN A C 1
ATOM 564 O O . GLN A 1 77 ? 4.281 -1.495 10.168 1.00 98.12 77 GLN A O 1
ATOM 569 N N . ASP A 1 78 ? 5.574 -1.013 8.402 1.00 98.31 78 ASP A N 1
ATOM 570 C CA . ASP A 1 78 ? 6.214 0.163 8.991 1.00 98.31 78 ASP A CA 1
ATOM 571 C C . ASP A 1 78 ? 5.181 1.227 9.359 1.00 98.31 78 ASP A C 1
ATOM 573 O O . ASP A 1 78 ? 5.150 1.698 10.496 1.00 98.31 78 ASP A O 1
ATOM 577 N N . LYS A 1 79 ? 4.266 1.545 8.433 1.00 97.75 79 LYS A N 1
ATOM 578 C CA . LYS A 1 79 ? 3.201 2.518 8.691 1.00 97.75 79 LYS A CA 1
ATOM 579 C C . LYS A 1 79 ? 2.294 2.075 9.836 1.00 97.75 79 LYS A C 1
ATOM 581 O O . LYS A 1 79 ? 1.947 2.903 10.678 1.00 97.75 79 LYS A O 1
ATOM 586 N N . LEU A 1 80 ? 1.915 0.798 9.880 1.00 98.38 80 LEU A N 1
ATOM 587 C CA . LEU A 1 80 ? 1.100 0.253 10.965 1.00 98.38 80 LEU A CA 1
ATOM 588 C C . LEU A 1 80 ? 1.821 0.366 12.312 1.00 98.38 80 LEU A C 1
ATOM 590 O O . LEU A 1 80 ? 1.192 0.774 13.286 1.00 98.38 80 LEU A O 1
ATOM 594 N N . ARG A 1 81 ? 3.131 0.083 12.367 1.00 98.56 81 ARG A N 1
ATOM 595 C CA . ARG A 1 81 ? 3.929 0.258 13.592 1.00 98.56 81 ARG A CA 1
ATOM 596 C C . ARG A 1 81 ? 3.963 1.716 14.042 1.00 98.56 81 ARG A C 1
ATOM 598 O O . ARG A 1 81 ? 3.732 1.972 15.218 1.00 98.56 81 ARG A O 1
ATOM 605 N N . THR A 1 82 ? 4.180 2.661 13.127 1.00 98.56 82 THR A N 1
ATOM 606 C CA . THR A 1 82 ? 4.166 4.098 13.451 1.00 98.56 82 THR A CA 1
ATOM 607 C C . THR A 1 82 ? 2.816 4.533 14.010 1.00 98.56 82 THR A C 1
ATOM 609 O O . THR A 1 82 ? 2.759 5.083 15.104 1.00 98.56 82 THR A O 1
ATOM 612 N N . VAL A 1 83 ? 1.723 4.229 13.302 1.00 98.50 83 VAL A N 1
ATOM 613 C CA . VAL A 1 83 ? 0.368 4.611 13.734 1.00 98.50 83 VAL A CA 1
ATOM 614 C C . VAL A 1 83 ? 0.028 3.979 15.080 1.00 98.50 83 VAL A C 1
ATOM 616 O O . VAL A 1 83 ? -0.566 4.625 15.939 1.00 98.50 83 VAL A O 1
ATOM 619 N N . ARG A 1 84 ? 0.419 2.718 15.289 1.00 98.56 84 ARG A N 1
ATOM 620 C CA . ARG A 1 84 ? 0.192 2.033 16.559 1.00 98.56 84 ARG A CA 1
ATOM 621 C C . ARG A 1 84 ? 0.964 2.687 17.705 1.00 98.56 84 ARG A C 1
ATOM 623 O O . ARG A 1 84 ? 0.386 2.875 18.769 1.00 98.56 84 ARG A O 1
ATOM 630 N N . ALA A 1 85 ? 2.228 3.042 17.487 1.00 98.62 85 ALA A N 1
ATOM 631 C CA . ALA A 1 85 ? 3.056 3.699 18.494 1.00 98.62 85 ALA A CA 1
ATOM 632 C C . ALA A 1 85 ? 2.501 5.078 18.886 1.00 98.62 85 ALA A C 1
ATOM 634 O O . ALA A 1 85 ? 2.430 5.405 20.071 1.00 98.62 85 ALA A O 1
ATOM 635 N N . GLU A 1 86 ? 2.058 5.865 17.904 1.00 98.31 86 GLU A N 1
ATOM 636 C CA . GLU A 1 86 ? 1.405 7.157 18.137 1.00 98.31 86 GLU A CA 1
ATOM 637 C C . GLU A 1 86 ? 0.098 6.983 18.920 1.00 98.31 86 GLU A C 1
ATOM 639 O O . GLU A 1 86 ? -0.111 7.661 19.928 1.00 98.31 86 GLU A O 1
ATOM 644 N N . LEU A 1 87 ? -0.750 6.032 18.508 1.00 98.25 87 LEU A N 1
ATOM 645 C CA . LEU A 1 87 ? -1.996 5.710 19.203 1.00 98.25 87 LEU A CA 1
ATOM 646 C C . LEU A 1 87 ? -1.742 5.334 20.662 1.00 98.25 87 LEU A C 1
ATOM 648 O O . LEU A 1 87 ? -2.429 5.835 21.543 1.00 98.25 87 LEU A O 1
ATOM 652 N N . ASP A 1 88 ? -0.775 4.459 20.927 1.00 98.19 88 ASP A N 1
ATOM 653 C CA . ASP A 1 88 ? -0.503 3.991 22.285 1.00 98.19 88 ASP A CA 1
ATOM 654 C C . ASP A 1 88 ? 0.100 5.087 23.169 1.00 98.19 88 ASP A C 1
ATOM 656 O O . ASP A 1 88 ? -0.243 5.171 24.346 1.00 98.19 88 ASP A O 1
ATOM 660 N N . THR A 1 89 ? 0.908 5.982 22.593 1.00 98.44 89 THR A N 1
ATOM 661 C CA . THR A 1 89 ? 1.461 7.150 23.299 1.00 98.44 89 THR A CA 1
ATOM 662 C C . THR A 1 89 ? 0.351 8.096 23.774 1.00 98.44 89 THR A C 1
ATOM 664 O O . THR A 1 89 ? 0.372 8.574 24.908 1.00 98.44 89 THR A O 1
ATOM 667 N N . TRP A 1 90 ? -0.652 8.340 22.926 1.00 98.00 90 TRP A N 1
ATOM 668 C CA . TRP A 1 90 ? -1.696 9.346 23.167 1.00 98.00 90 TRP A CA 1
ATOM 669 C C . TRP A 1 90 ? -3.053 8.772 23.582 1.00 98.00 90 TRP A C 1
ATOM 671 O O . TRP A 1 90 ? -4.003 9.530 23.780 1.00 98.00 90 TRP A O 1
ATOM 681 N N . ARG A 1 91 ? -3.147 7.450 23.762 1.00 97.94 91 ARG A N 1
ATOM 682 C CA . ARG A 1 9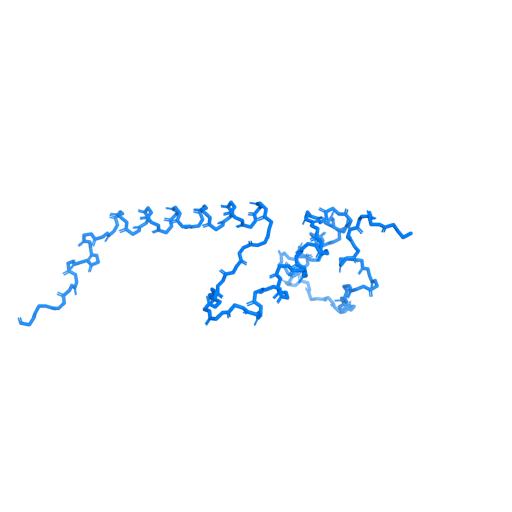1 ? -4.383 6.736 24.109 1.00 97.94 91 ARG A CA 1
ATOM 683 C C . ARG A 1 91 ? -5.115 7.374 25.283 1.00 97.94 91 ARG A C 1
ATOM 685 O O . ARG A 1 91 ? -6.303 7.646 25.180 1.00 97.94 91 ARG A O 1
ATOM 692 N N . HIS A 1 92 ? -4.389 7.650 26.363 1.00 97.19 92 HIS A N 1
ATOM 693 C CA . HIS A 1 92 ? -4.949 8.227 27.582 1.00 97.19 92 HIS A CA 1
ATOM 694 C C . HIS A 1 92 ? -5.612 9.594 27.340 1.00 97.19 92 HIS A C 1
ATOM 696 O O . HIS A 1 92 ? -6.686 9.849 27.874 1.00 97.19 92 HIS A O 1
ATOM 702 N N . VAL A 1 93 ? -5.013 10.454 26.505 1.00 97.44 93 VAL A N 1
ATOM 703 C CA . VAL A 1 93 ? -5.596 11.756 26.144 1.00 97.44 93 VAL A CA 1
ATOM 704 C C . VAL A 1 93 ? -6.858 11.559 25.318 1.00 97.44 93 VAL A C 1
ATOM 706 O O . VAL A 1 93 ? -7.879 12.174 25.607 1.00 97.44 93 VAL A O 1
ATOM 709 N N . ALA A 1 94 ? -6.804 10.692 24.304 1.00 95.25 94 ALA A N 1
ATOM 710 C CA . ALA A 1 94 ? -7.951 10.425 23.444 1.00 95.25 94 ALA A CA 1
ATOM 711 C C . ALA A 1 94 ? -9.137 9.862 24.246 1.00 95.25 94 ALA A C 1
ATOM 713 O O . ALA A 1 94 ? -10.256 10.358 24.128 1.00 95.25 94 ALA A O 1
ATOM 714 N N . GLU A 1 95 ? -8.890 8.875 25.108 1.00 96.25 95 GLU A N 1
ATOM 715 C CA . GLU A 1 95 ? -9.921 8.240 25.935 1.00 96.25 95 GLU A CA 1
ATOM 716 C C . GLU A 1 95 ? -10.479 9.191 27.008 1.00 96.25 95 GLU A C 1
ATOM 718 O O . GLU A 1 95 ? -11.672 9.141 27.295 1.00 96.25 95 GLU A O 1
ATOM 723 N N . ALA A 1 96 ? -9.679 10.129 27.529 1.00 96.62 96 ALA A N 1
ATOM 724 C CA . ALA A 1 96 ? -10.153 11.148 28.472 1.00 96.62 96 ALA A CA 1
ATOM 725 C C . ALA A 1 96 ? -11.181 12.124 27.868 1.00 96.62 96 ALA A C 1
ATOM 727 O O . ALA A 1 96 ? -11.909 12.781 28.609 1.00 96.62 96 ALA A O 1
ATOM 728 N N . THR A 1 97 ? -11.266 12.221 26.536 1.00 95.06 97 THR A N 1
ATOM 729 C CA . THR A 1 97 ? -12.276 13.044 25.844 1.00 95.06 97 THR A CA 1
ATOM 730 C C . THR A 1 97 ? -13.595 12.312 25.587 1.00 95.06 97 THR A C 1
ATOM 732 O O . THR A 1 97 ? -14.503 12.881 24.977 1.00 95.06 97 THR A O 1
ATOM 735 N N . ALA A 1 98 ? -13.723 11.057 26.031 1.00 93.31 98 ALA A N 1
ATOM 736 C CA . ALA A 1 98 ? -14.950 10.294 25.865 1.00 93.31 98 ALA A CA 1
ATOM 737 C C . ALA A 1 98 ? -16.128 10.979 26.577 1.00 93.31 98 ALA A C 1
ATOM 739 O O . ALA A 1 98 ? -16.046 11.360 27.744 1.00 93.31 98 ALA A O 1
ATOM 740 N N . TYR A 1 99 ? -17.248 11.117 25.865 1.00 90.44 99 TYR A N 1
ATOM 741 C CA . TYR A 1 99 ? -18.491 11.601 26.452 1.00 90.44 99 TYR A CA 1
ATOM 742 C C . TYR A 1 99 ? -19.146 10.478 27.258 1.00 90.44 99 TYR A C 1
ATOM 744 O O . TYR A 1 99 ? -19.573 9.468 26.695 1.00 90.44 99 TYR A O 1
ATOM 752 N N . THR A 1 100 ? -19.242 10.667 28.569 1.00 84.19 100 THR A N 1
ATOM 753 C CA . THR A 1 100 ? -19.959 9.754 29.462 1.00 84.19 100 THR A CA 1
ATOM 754 C C . THR A 1 100 ? -21.400 10.246 29.611 1.00 84.19 100 THR A C 1
ATOM 756 O O . THR A 1 100 ? -21.612 11.398 29.988 1.00 84.19 100 THR A O 1
ATOM 759 N N . ARG A 1 101 ? -22.379 9.393 29.283 1.00 64.31 101 ARG A 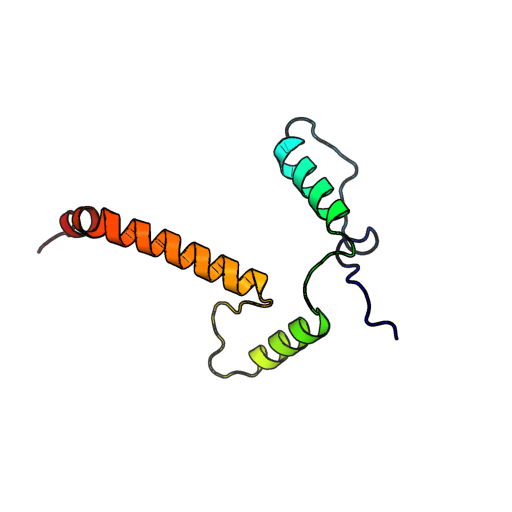N 1
ATOM 760 C CA . ARG A 1 101 ? -23.811 9.656 29.501 1.00 64.31 101 ARG A CA 1
ATOM 761 C C . ARG A 1 101 ? -24.243 9.213 30.893 1.00 64.31 101 ARG A C 1
ATOM 763 O O . ARG A 1 101 ? -23.759 8.144 31.322 1.00 64.31 101 ARG A O 1
#

Mean predicted aligned error: 7.23 Å

Foldseek 3Di:
DDQAFDQCLPCVNDDDDPDDDPVCCVPVVVVNVVSVVCHRVDDARVVVVVVVVVVQVPDPDHDPDDQGDPVSVVVVVVVVVVVVVVCVVCVVVVVVPDDDD

Radius of gyration: 20.83 Å; Cα contacts (8 Å, |Δi|>4): 33; chains: 1; bounding box: 40×41×55 Å

Solvent-accessible surface area (backbone atoms only — not comparable to full-atom values): 6406 Å² total; per-residue (Å²): 134,83,92,72,71,52,57,67,52,31,78,94,61,42,85,75,78,88,80,80,62,76,92,38,39,84,53,65,42,45,51,51,54,50,41,57,71,37,37,60,61,56,84,74,56,70,68,62,53,52,50,55,54,56,58,45,73,74,45,96,77,62,74,96,75,82,77,72,53,71,67,46,45,49,54,50,51,51,51,52,51,52,54,49,53,54,46,66,73,44,39,69,63,60,59,70,67,60,85,82,131

Nearest PDB structures (foldseek):
  3m1a-assembly1_C  TM=7.303E-01  e=6.586E-04  Streptomyces avermitilis
  3m1a-assembly1_G  TM=7.341E-01  e=8.100E-04  Streptomyces avermitilis

pLDDT: mean 89.41, std 11.52, range [36.78, 98.62]